Protein AF-A0A2R9SPT5-F1 (afdb_monomer_lite)

InterPro domains:
  IPR006699 Glycerol uptake operon antiterminator [PF04309] (29-112)
  IPR006699 Glycerol uptake operon antiterminator [PTHR35787] (24-112)
  IPR013785 Aldolase-type TIM barrel [G3DSA:3.20.20.70] (19-118)

pLDDT: mean 82.16, std 21.59, range [30.22, 98.12]

Secondary structure (DSSP, 8-state):
-HHHHHHHTTSSSS-HHHHHHHHHHH---EEEE-SGGGHHHHHHSS-SEEEE-SEETTTHHHHHHHHHHTT-EEEEETTTEESS-SSHHHHHHIIIII--SEEE-S---S-S---TT---

Structure (mmCIF, N/CA/C/O backbone):
data_AF-A0A2R9SPT5-F1
#
_entry.id   AF-A0A2R9SPT5-F1
#
loop_
_atom_site.group_PDB
_atom_site.id
_atom_site.type_symbol
_atom_site.label_atom_id
_atom_site.label_alt_id
_atom_site.label_comp_id
_atom_site.label_asym_id
_atom_site.label_entity_id
_atom_site.label_seq_id
_atom_site.pdbx_PDB_ins_code
_atom_site.Cartn_x
_atom_site.Cartn_y
_atom_site.Cartn_z
_atom_site.occupancy
_atom_site.B_iso_or_equiv
_atom_site.auth_seq_id
_atom_site.auth_comp_id
_atom_site.auth_asym_id
_atom_site.auth_atom_id
_atom_site.pdbx_PDB_model_num
ATOM 1 N N . MET A 1 1 ? -22.784 -2.761 -14.677 1.00 35.41 1 MET A N 1
ATOM 2 C CA . MET A 1 1 ? -23.307 -1.712 -13.768 1.00 35.41 1 MET A CA 1
ATOM 3 C C . MET A 1 1 ? -23.201 -2.094 -12.287 1.00 35.41 1 MET A C 1
ATOM 5 O O . MET A 1 1 ? -22.651 -1.303 -11.539 1.00 35.41 1 MET A O 1
ATOM 9 N N . LEU A 1 2 ? -23.602 -3.304 -11.865 1.00 33.34 2 LEU A N 1
ATOM 10 C CA . LEU A 1 2 ? -23.589 -3.741 -10.448 1.00 33.34 2 LEU A CA 1
ATOM 11 C C . LEU A 1 2 ? -22.201 -3.960 -9.798 1.00 33.34 2 LEU A C 1
ATOM 13 O O . LEU A 1 2 ? -22.068 -3.817 -8.588 1.00 33.34 2 LEU A O 1
ATOM 17 N N . LEU A 1 3 ? -21.159 -4.288 -10.571 1.00 36.12 3 LEU A N 1
ATOM 18 C CA . LEU A 1 3 ? -19.788 -4.441 -10.042 1.00 36.12 3 LEU A CA 1
ATOM 19 C C . LEU A 1 3 ? -19.093 -3.093 -9.789 1.00 36.12 3 LEU A C 1
ATOM 21 O O . LEU A 1 3 ? -18.253 -3.000 -8.903 1.00 36.12 3 LEU A O 1
ATOM 25 N N . ARG A 1 4 ? -19.493 -2.045 -1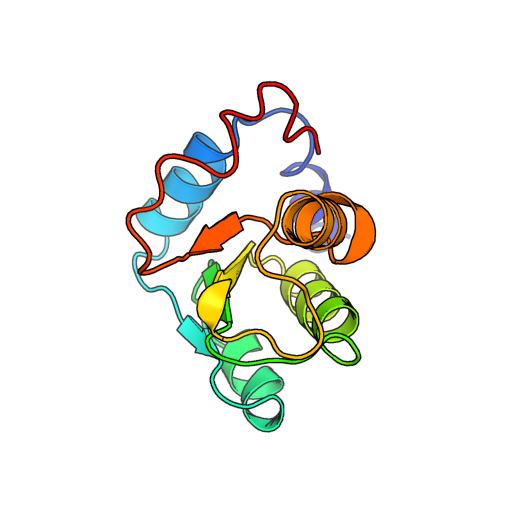0.522 1.00 32.69 4 ARG A N 1
ATOM 26 C CA . ARG A 1 4 ? -18.930 -0.691 -10.408 1.00 32.69 4 ARG A CA 1
ATOM 27 C C . ARG A 1 4 ? -19.474 0.043 -9.173 1.00 32.69 4 ARG A C 1
ATOM 29 O O . ARG A 1 4 ? -18.706 0.672 -8.461 1.00 32.69 4 ARG A O 1
ATOM 36 N N . GLN A 1 5 ? -20.755 -0.169 -8.847 1.00 30.22 5 GLN A N 1
ATOM 37 C CA . GLN A 1 5 ? -21.375 0.346 -7.615 1.00 30.22 5 GLN A CA 1
ATOM 38 C C . GLN A 1 5 ? -20.805 -0.292 -6.336 1.00 30.22 5 GLN A C 1
ATOM 40 O O . GLN A 1 5 ? -20.685 0.383 -5.322 1.00 30.22 5 GLN A O 1
ATOM 45 N N . ARG A 1 6 ? -20.360 -1.560 -6.376 1.00 42.69 6 ARG A N 1
ATOM 46 C CA . ARG A 1 6 ? -19.712 -2.215 -5.220 1.00 42.69 6 ARG A CA 1
ATOM 47 C C . ARG A 1 6 ? -18.346 -1.625 -4.850 1.00 42.69 6 ARG A C 1
ATOM 49 O O . ARG A 1 6 ? -17.956 -1.725 -3.690 1.00 42.69 6 ARG A O 1
ATOM 56 N N . GLY A 1 7 ? -17.624 -1.058 -5.818 1.00 39.94 7 GLY A N 1
ATOM 57 C CA . GLY A 1 7 ? -16.345 -0.383 -5.580 1.00 39.94 7 GLY A CA 1
ATOM 58 C C . GLY A 1 7 ? -16.512 1.018 -4.982 1.00 39.94 7 GLY A C 1
ATOM 59 O O . GLY A 1 7 ? -15.700 1.427 -4.156 1.00 39.94 7 GLY A O 1
ATOM 60 N N . GLU A 1 8 ? -17.588 1.722 -5.350 1.00 40.81 8 GLU A N 1
ATOM 61 C CA . GLU A 1 8 ? -17.925 3.056 -4.828 1.00 40.81 8 GLU A CA 1
ATOM 62 C C . GLU A 1 8 ? -18.559 3.002 -3.426 1.00 40.81 8 GLU A C 1
ATOM 64 O O . GLU A 1 8 ? -18.143 3.765 -2.556 1.00 40.81 8 GLU A O 1
ATOM 69 N N . ASP A 1 9 ? -19.465 2.052 -3.153 1.00 39.59 9 ASP A N 1
ATOM 70 C CA . ASP A 1 9 ? -20.144 1.912 -1.844 1.00 39.59 9 ASP A CA 1
ATOM 71 C C . ASP A 1 9 ? -19.195 1.568 -0.680 1.00 39.59 9 ASP A C 1
ATOM 73 O O . ASP A 1 9 ? -19.510 1.793 0.488 1.00 39.59 9 ASP A O 1
ATOM 77 N N . MET A 1 10 ? -18.008 1.023 -0.964 1.00 45.03 10 MET A N 1
ATOM 78 C CA . MET A 1 10 ? -17.035 0.654 0.071 1.00 45.03 10 MET A CA 1
ATOM 79 C C . MET A 1 10 ? -16.129 1.823 0.497 1.00 45.03 10 MET A C 1
ATOM 81 O O . MET A 1 10 ? -15.354 1.684 1.447 1.00 45.03 10 MET A O 1
ATOM 85 N N . ARG A 1 11 ? -16.207 2.975 -0.186 1.00 46.06 11 ARG A N 1
ATOM 86 C CA . ARG A 1 11 ? -15.360 4.143 0.100 1.00 46.06 11 ARG A CA 1
ATOM 87 C C . ARG A 1 11 ? -15.942 5.079 1.165 1.00 46.06 11 ARG A C 1
ATOM 89 O O . ARG A 1 11 ? -15.170 5.796 1.782 1.00 46.06 11 ARG A O 1
ATOM 96 N N . THR A 1 12 ? -17.249 5.056 1.440 1.00 46.53 12 THR A N 1
ATOM 97 C CA . THR A 1 12 ? -17.924 6.215 2.061 1.00 46.53 12 THR A CA 1
ATOM 98 C C . THR A 1 12 ? -18.425 6.077 3.503 1.00 46.53 12 THR A C 1
ATOM 100 O O . THR A 1 12 ? -18.946 7.063 4.021 1.00 46.53 12 THR A O 1
ATOM 103 N N . SER A 1 13 ? -18.303 4.948 4.223 1.00 44.22 13 SER A N 1
ATOM 104 C CA . SER A 1 13 ? -18.862 4.893 5.606 1.00 44.22 13 SER A CA 1
ATOM 105 C C . SER A 1 13 ? -18.247 3.892 6.594 1.00 44.22 13 SER A C 1
ATOM 107 O O . SER A 1 13 ? -18.812 3.667 7.662 1.00 44.22 13 SER A O 1
ATOM 109 N N . VAL A 1 14 ? -17.112 3.268 6.282 1.00 50.75 14 VAL A N 1
ATOM 110 C CA . VAL A 1 14 ? -16.584 2.144 7.071 1.00 50.75 14 VAL A CA 1
ATOM 111 C C . VAL A 1 14 ? -15.168 2.484 7.539 1.00 50.75 14 VAL A C 1
ATOM 113 O O . VAL A 1 14 ? -14.289 2.680 6.702 1.00 50.75 14 VAL A O 1
ATOM 116 N N . GLU A 1 15 ? -14.938 2.568 8.859 1.00 68.12 15 GLU A N 1
ATOM 117 C CA . GLU A 1 15 ? -13.596 2.780 9.435 1.00 68.12 15 GLU A CA 1
ATOM 118 C C . GLU A 1 15 ? -12.601 1.807 8.778 1.00 68.12 15 GLU A C 1
ATOM 120 O O . GLU A 1 15 ? -12.914 0.624 8.629 1.00 68.12 15 GLU A O 1
ATOM 125 N N . GLY A 1 16 ? -11.403 2.256 8.382 1.00 70.81 16 GLY A N 1
ATOM 126 C CA . GLY A 1 16 ? -10.468 1.430 7.594 1.00 70.81 16 GLY A CA 1
ATOM 127 C C . GLY A 1 16 ? -10.212 0.026 8.173 1.00 70.81 16 GLY A C 1
ATOM 128 O O . GLY A 1 16 ? -10.121 -0.954 7.432 1.00 70.81 16 GLY A O 1
ATOM 129 N N . ALA A 1 17 ? -10.219 -0.113 9.504 1.00 77.31 17 ALA A N 1
ATOM 130 C CA . ALA A 1 17 ? -10.104 -1.400 10.194 1.00 77.31 17 ALA A CA 1
ATOM 131 C C . ALA A 1 17 ? -11.264 -2.373 9.895 1.00 77.31 17 ALA A C 1
ATOM 133 O O . ALA A 1 17 ? -11.054 -3.581 9.752 1.00 77.31 17 ALA A O 1
ATOM 134 N N . GLN A 1 18 ? -12.490 -1.865 9.768 1.00 84.00 18 GLN A N 1
ATOM 135 C CA . GLN A 1 18 ? -13.674 -2.662 9.454 1.00 84.00 18 GLN A CA 1
ATOM 136 C C . GLN A 1 18 ? -13.615 -3.196 8.011 1.00 84.00 18 GLN A C 1
ATOM 138 O O . GLN A 1 18 ? -13.964 -4.358 7.790 1.00 84.00 18 GLN A O 1
ATOM 143 N N . ARG A 1 19 ? -13.086 -2.417 7.048 1.00 87.19 19 ARG A N 1
ATOM 144 C CA . ARG A 1 19 ? -12.853 -2.877 5.660 1.00 87.19 19 ARG A CA 1
ATOM 145 C C . ARG A 1 19 ? -11.878 -4.053 5.617 1.00 87.19 19 ARG A C 1
ATOM 147 O O . ARG A 1 19 ? -12.192 -5.088 5.033 1.00 87.19 19 ARG A O 1
ATOM 154 N N . ILE A 1 20 ? -10.739 -3.938 6.302 1.00 91.75 20 ILE A N 1
ATOM 155 C CA . ILE A 1 20 ? -9.741 -5.018 6.380 1.00 91.75 20 ILE A CA 1
ATOM 156 C C . ILE A 1 20 ? -10.355 -6.269 7.024 1.00 91.75 20 ILE A C 1
ATOM 158 O O . ILE A 1 20 ? -10.228 -7.371 6.488 1.00 91.75 20 ILE A O 1
ATOM 162 N N . SER A 1 21 ? -11.075 -6.102 8.142 1.00 93.38 21 SER A N 1
ATOM 163 C CA . SER A 1 21 ? -11.758 -7.207 8.824 1.00 93.38 21 SER A CA 1
ATOM 164 C C . SER A 1 21 ? -12.762 -7.911 7.906 1.00 93.38 21 SER A C 1
ATOM 166 O O . SER A 1 21 ? -12.782 -9.140 7.845 1.00 93.38 21 SER A O 1
ATOM 168 N N . TYR A 1 22 ? -13.564 -7.152 7.155 1.00 93.12 22 TYR A N 1
ATOM 169 C CA . TYR A 1 22 ? -14.509 -7.695 6.182 1.00 93.12 22 TYR A CA 1
ATOM 170 C C . TYR A 1 22 ? -13.803 -8.505 5.083 1.00 93.12 22 TYR A C 1
ATOM 172 O O . TYR A 1 22 ? -14.191 -9.645 4.811 1.00 93.12 22 TYR A O 1
ATOM 180 N N . CYS A 1 23 ? -12.738 -7.954 4.493 1.00 94.50 23 CYS A N 1
ATOM 181 C CA . CYS A 1 23 ? -11.952 -8.617 3.454 1.00 94.50 23 CYS A CA 1
ATOM 182 C C . CYS A 1 23 ? -11.368 -9.953 3.936 1.00 94.50 23 CYS A C 1
ATOM 184 O O . CYS A 1 23 ? -11.538 -10.961 3.245 1.00 94.50 23 CYS A O 1
ATOM 186 N N . LEU A 1 24 ? -10.753 -9.971 5.125 1.00 94.88 24 LEU A N 1
ATOM 187 C CA . LEU A 1 24 ? -10.113 -11.160 5.698 1.00 94.88 24 LEU A CA 1
ATOM 188 C C . LEU A 1 24 ? -11.113 -12.213 6.187 1.00 94.88 24 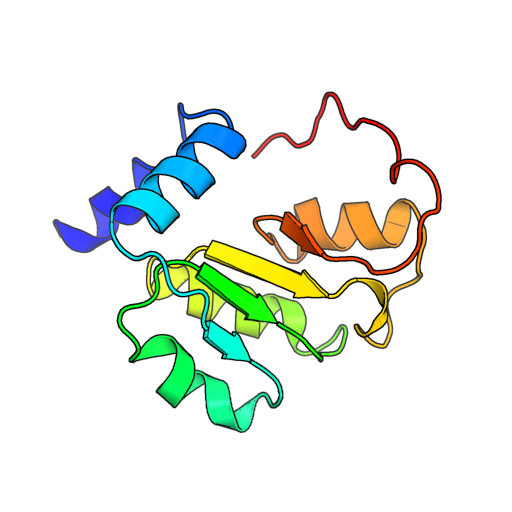LEU A C 1
ATOM 190 O O . LEU A 1 24 ? -10.860 -13.403 6.022 1.00 94.88 24 LEU A O 1
ATOM 194 N N . LYS A 1 25 ? -12.272 -11.811 6.727 1.00 95.50 25 LYS A N 1
ATOM 195 C CA . LYS A 1 25 ? -13.344 -12.754 7.105 1.00 95.50 25 LYS A CA 1
ATOM 196 C C . LYS A 1 25 ? -13.872 -13.542 5.909 1.00 95.50 25 LYS A C 1
ATOM 198 O O . LYS A 1 25 ? -14.267 -14.692 6.065 1.00 95.50 25 LYS A O 1
ATOM 203 N N . ARG A 1 26 ? -13.914 -12.922 4.726 1.00 94.94 26 ARG A N 1
ATOM 204 C CA . ARG A 1 26 ? -14.393 -13.572 3.497 1.00 94.94 26 ARG A CA 1
ATOM 205 C C . ARG A 1 26 ? -13.306 -14.367 2.794 1.00 94.94 26 ARG A C 1
ATOM 207 O O . ARG A 1 26 ? -13.594 -15.427 2.251 1.00 94.94 26 ARG A O 1
ATOM 214 N N . ARG A 1 27 ? -12.088 -13.825 2.745 1.00 95.50 27 ARG A N 1
ATOM 215 C CA . ARG A 1 27 ? -10.940 -14.429 2.066 1.00 95.50 27 ARG A CA 1
ATOM 216 C C . ARG A 1 27 ? -9.684 -14.193 2.914 1.00 95.50 27 ARG A C 1
ATOM 218 O O . ARG A 1 27 ? -9.085 -13.124 2.805 1.00 95.50 27 ARG A O 1
ATOM 225 N N . PRO A 1 28 ? -9.278 -15.162 3.755 1.00 95.00 28 PRO A N 1
ATOM 226 C CA . PRO A 1 28 ? -8.231 -14.981 4.767 1.00 95.00 28 PRO A CA 1
ATOM 227 C C . PRO A 1 28 ? -6.803 -15.058 4.202 1.00 95.00 28 PRO A C 1
ATOM 229 O O . PRO A 1 28 ? -5.852 -15.285 4.943 1.00 95.00 28 PRO A O 1
ATOM 232 N N . ILE A 1 29 ? -6.643 -14.898 2.888 1.00 96.50 29 ILE A N 1
ATOM 233 C CA . ILE A 1 29 ? -5.359 -14.964 2.193 1.00 96.50 29 ILE A CA 1
ATOM 234 C C . ILE A 1 29 ? -5.071 -13.580 1.620 1.00 96.50 29 ILE A C 1
ATOM 236 O O . ILE A 1 29 ? -5.922 -12.995 0.947 1.00 96.50 29 ILE A O 1
ATOM 240 N N . ILE A 1 30 ? -3.863 -13.081 1.877 1.00 97.25 30 ILE A N 1
ATOM 241 C CA . ILE A 1 30 ? -3.324 -11.857 1.284 1.00 97.25 30 ILE A CA 1
ATOM 242 C C . ILE A 1 30 ? -2.315 -12.283 0.222 1.00 97.25 30 ILE A C 1
ATOM 244 O O . ILE A 1 30 ? -1.388 -13.034 0.524 1.00 97.25 30 ILE A O 1
ATOM 248 N N . THR A 1 31 ? -2.499 -11.832 -1.016 1.00 97.31 31 THR A N 1
ATOM 249 C CA . THR A 1 31 ? -1.577 -12.168 -2.108 1.00 97.31 31 THR A CA 1
ATOM 250 C C . THR A 1 31 ? -0.444 -11.158 -2.152 1.00 97.31 31 THR A C 1
ATOM 252 O O . THR A 1 31 ? -0.682 -9.955 -2.128 1.00 97.31 31 THR A O 1
ATOM 255 N N . SER A 1 32 ? 0.790 -11.637 -2.228 1.00 97.56 32 SER A N 1
ATOM 256 C CA . SER A 1 32 ? 1.975 -10.800 -2.388 1.00 97.56 32 SER A CA 1
ATOM 257 C C . SER A 1 32 ? 2.253 -10.488 -3.858 1.00 97.56 32 SER A C 1
ATOM 259 O O . SER A 1 32 ? 2.198 -11.395 -4.683 1.00 97.56 32 SER A O 1
ATOM 261 N N . LEU A 1 33 ? 2.619 -9.244 -4.157 1.00 97.50 33 LEU A N 1
ATOM 262 C CA . LEU A 1 33 ? 3.188 -8.813 -5.433 1.00 97.50 33 LEU A CA 1
ATOM 263 C C . LEU A 1 33 ? 4.671 -8.495 -5.216 1.00 97.50 33 LEU A C 1
ATOM 265 O O . LEU A 1 33 ? 4.987 -7.555 -4.479 1.00 97.50 33 LEU A O 1
ATOM 269 N N . MET A 1 34 ? 5.572 -9.280 -5.810 1.00 94.62 34 MET A N 1
ATOM 270 C CA . MET A 1 34 ? 7.019 -9.049 -5.704 1.00 94.62 34 MET A CA 1
ATOM 271 C C . MET A 1 34 ? 7.563 -8.308 -6.924 1.00 94.62 34 MET A C 1
ATOM 273 O O . MET A 1 34 ? 8.415 -7.430 -6.776 1.00 94.62 34 MET A O 1
ATOM 277 N N . HIS A 1 35 ? 7.046 -8.646 -8.103 1.00 92.88 35 HIS A N 1
ATOM 278 C CA . HIS A 1 35 ? 7.479 -8.104 -9.386 1.00 92.88 35 HIS A CA 1
ATOM 279 C C . HIS A 1 35 ? 6.276 -7.597 -10.189 1.00 92.88 35 HIS A C 1
ATOM 281 O O . HIS A 1 35 ? 5.195 -8.180 -10.122 1.00 92.88 35 HIS A O 1
ATOM 287 N N . ALA A 1 36 ? 6.432 -6.505 -10.941 1.00 90.12 36 ALA A N 1
ATOM 288 C CA . ALA A 1 36 ? 5.318 -5.870 -11.654 1.00 90.12 36 ALA A CA 1
ATOM 289 C C . ALA A 1 36 ? 4.694 -6.798 -12.715 1.00 90.12 36 ALA A C 1
ATOM 291 O O . ALA A 1 36 ? 3.492 -6.743 -12.968 1.00 90.12 36 ALA A O 1
ATOM 292 N N . GLU A 1 37 ? 5.489 -7.702 -13.284 1.00 93.94 37 GLU A N 1
ATOM 293 C CA . GLU A 1 37 ? 5.076 -8.695 -14.276 1.00 93.94 37 GLU A CA 1
ATOM 294 C C . GLU A 1 37 ? 4.091 -9.727 -13.701 1.00 93.94 37 GLU A C 1
ATOM 296 O O . GLU A 1 37 ? 3.324 -10.338 -14.444 1.00 93.94 37 GLU A O 1
ATOM 301 N N . GLU A 1 38 ? 4.074 -9.908 -12.377 1.00 96.06 38 GLU A N 1
ATOM 302 C CA . GLU A 1 38 ? 3.153 -10.809 -11.677 1.00 96.06 38 GLU A CA 1
ATOM 303 C C . GLU A 1 38 ? 1.766 -10.184 -11.482 1.00 96.06 38 GLU A C 1
ATOM 305 O O . GLU A 1 38 ? 0.821 -10.892 -11.122 1.00 96.06 38 GLU A O 1
ATOM 310 N N . LEU A 1 39 ? 1.615 -8.875 -11.724 1.00 96.06 39 LEU A N 1
ATOM 311 C CA . LEU A 1 39 ? 0.381 -8.141 -11.452 1.00 96.06 39 LEU A CA 1
ATOM 312 C C . LEU A 1 39 ? -0.855 -8.801 -12.086 1.00 96.06 39 LEU A C 1
ATOM 314 O O . LEU A 1 39 ? -1.815 -9.028 -11.350 1.00 96.06 39 LEU A O 1
ATOM 318 N N . PRO A 1 40 ? -0.862 -9.226 -13.367 1.00 97.25 40 PRO A N 1
ATOM 319 C CA . PRO A 1 40 ? -2.027 -9.896 -13.947 1.00 97.25 40 PRO A CA 1
ATOM 320 C C . PRO A 1 40 ? -2.433 -11.170 -13.192 1.00 97.25 40 PRO A C 1
ATOM 322 O O . PRO A 1 40 ? -3.620 -11.408 -12.961 1.00 97.25 40 PRO A O 1
ATOM 325 N N . ALA A 1 41 ? -1.456 -11.972 -12.754 1.00 97.06 41 ALA A N 1
ATOM 326 C CA . ALA A 1 41 ? -1.711 -13.190 -11.991 1.00 97.06 41 ALA A CA 1
ATOM 327 C C . ALA A 1 41 ? -2.237 -12.869 -10.584 1.00 97.06 41 ALA A C 1
ATOM 329 O O . ALA A 1 41 ? -3.192 -13.494 -10.121 1.00 97.06 41 ALA A O 1
ATOM 330 N N . VAL A 1 42 ? -1.667 -11.854 -9.927 1.00 97.00 42 VAL A N 1
ATOM 331 C CA . VAL A 1 42 ? -2.118 -11.360 -8.618 1.00 97.00 42 VAL A CA 1
ATOM 332 C C . VAL A 1 42 ? -3.557 -10.841 -8.681 1.00 97.00 42 VAL A C 1
ATOM 334 O O . VAL A 1 42 ? -4.364 -11.167 -7.804 1.00 97.00 42 VAL A O 1
ATOM 337 N N . LEU A 1 43 ? -3.918 -10.090 -9.723 1.00 96.94 43 LEU A N 1
ATOM 338 C CA . LEU A 1 43 ? -5.276 -9.574 -9.912 1.00 96.94 43 LEU A CA 1
ATOM 339 C C . LEU A 1 43 ? -6.289 -10.696 -10.178 1.00 96.94 43 LEU A C 1
ATOM 341 O O . LEU A 1 43 ? -7.416 -10.619 -9.692 1.00 96.94 43 LEU A O 1
ATOM 345 N N . ALA A 1 44 ? -5.884 -11.766 -10.868 1.00 96.94 44 ALA A N 1
ATOM 346 C CA . ALA A 1 44 ? -6.736 -12.928 -11.124 1.00 96.94 44 ALA A CA 1
ATOM 347 C C . ALA A 1 44 ? -7.020 -13.782 -9.873 1.00 96.94 44 ALA A C 1
ATOM 349 O O . ALA A 1 44 ? -7.950 -14.590 -9.876 1.00 96.94 44 ALA A O 1
ATOM 350 N N . THR A 1 45 ? -6.243 -13.623 -8.797 1.00 96.88 45 THR A N 1
ATOM 351 C CA . THR A 1 45 ? -6.486 -14.366 -7.554 1.00 96.88 45 THR A CA 1
ATOM 352 C C . THR A 1 45 ? -7.816 -13.994 -6.912 1.00 96.88 45 THR A C 1
ATOM 354 O O . THR A 1 45 ? -8.373 -12.914 -7.108 1.00 96.88 45 THR A O 1
ATOM 357 N N . GLU A 1 46 ? -8.304 -14.863 -6.037 1.00 95.25 46 GLU A N 1
ATOM 358 C CA . GLU A 1 46 ? -9.480 -14.544 -5.248 1.00 95.25 46 GLU A CA 1
ATOM 359 C C . GLU A 1 46 ? -9.190 -13.561 -4.107 1.00 95.25 46 GLU A C 1
ATOM 361 O O . GLU A 1 46 ? -10.116 -12.915 -3.642 1.00 95.25 46 GLU A O 1
ATOM 366 N N . SER A 1 47 ? -7.951 -13.379 -3.647 1.00 96.38 47 SER A N 1
ATOM 367 C CA . SER A 1 47 ? -7.670 -12.539 -2.470 1.00 96.38 47 SER A CA 1
ATOM 368 C C . SER A 1 47 ? -8.267 -11.129 -2.582 1.00 96.38 47 SER A C 1
ATOM 370 O O . SER A 1 47 ? -8.309 -10.519 -3.652 1.00 96.38 47 SER A O 1
ATOM 372 N N . ASN A 1 48 ? -8.748 -10.603 -1.458 1.00 96.81 48 ASN A N 1
ATOM 373 C CA . ASN A 1 48 ? -9.310 -9.250 -1.406 1.00 96.81 48 ASN A CA 1
ATOM 374 C C . ASN A 1 48 ? -8.243 -8.183 -1.127 1.00 96.81 48 ASN A C 1
ATOM 376 O O . ASN A 1 48 ? -8.539 -6.995 -1.192 1.00 96.81 48 ASN A O 1
ATOM 380 N N . ILE A 1 49 ? -7.036 -8.602 -0.748 1.00 97.50 49 ILE A N 1
ATOM 381 C CA . ILE A 1 49 ? -5.950 -7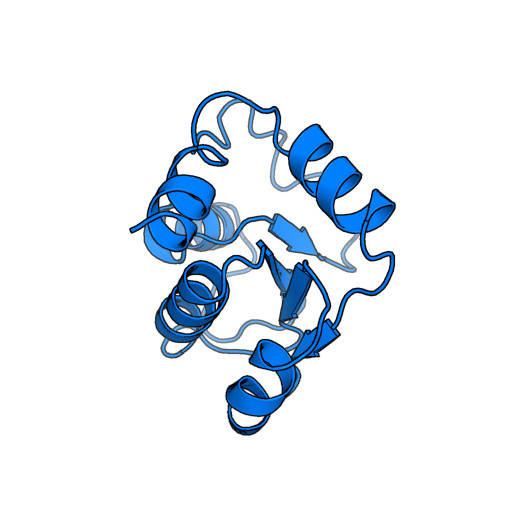.725 -0.321 1.00 97.50 49 ILE A CA 1
ATOM 382 C C . ILE A 1 49 ? -4.683 -8.161 -1.048 1.00 97.50 49 ILE A C 1
ATOM 384 O O . ILE A 1 49 ? -4.337 -9.347 -1.043 1.00 97.50 49 ILE A O 1
ATOM 388 N N . VAL A 1 50 ? -3.998 -7.187 -1.633 1.00 98.12 50 VAL A N 1
ATOM 389 C CA . VAL A 1 50 ? -2.696 -7.341 -2.269 1.00 98.12 50 VAL A CA 1
ATOM 390 C C . VAL A 1 50 ? -1.647 -6.639 -1.417 1.00 98.12 50 VAL A C 1
ATOM 392 O O . VAL A 1 50 ? -1.796 -5.468 -1.071 1.00 98.12 50 VAL A O 1
ATOM 395 N N . PHE A 1 51 ? -0.578 -7.356 -1.093 1.00 97.94 51 PHE A N 1
ATOM 396 C CA . PHE A 1 51 ? 0.595 -6.819 -0.425 1.00 97.94 51 PHE A CA 1
ATOM 397 C C . PHE A 1 51 ? 1.728 -6.618 -1.433 1.00 97.94 51 PHE A C 1
ATOM 399 O O . PHE A 1 51 ? 2.318 -7.576 -1.920 1.00 97.94 51 PHE A O 1
ATOM 406 N N . ILE A 1 52 ? 2.038 -5.368 -1.744 1.00 97.88 52 ILE A N 1
ATOM 407 C CA . ILE A 1 52 ? 3.107 -4.956 -2.647 1.00 97.88 52 ILE A CA 1
ATOM 408 C C . ILE A 1 52 ? 4.421 -4.968 -1.862 1.00 97.88 52 ILE A C 1
ATOM 410 O O . ILE A 1 52 ? 4.657 -4.096 -1.022 1.00 97.88 52 ILE A O 1
ATOM 414 N N . LEU A 1 53 ? 5.269 -5.966 -2.118 1.00 96.56 53 LEU A N 1
ATOM 415 C CA . LEU A 1 53 ? 6.558 -6.108 -1.437 1.00 96.56 53 LEU A CA 1
ATOM 416 C C . LEU A 1 53 ? 7.583 -5.121 -1.975 1.00 96.56 53 LEU A C 1
ATOM 418 O O . LEU A 1 53 ? 8.322 -4.542 -1.189 1.00 96.56 53 LEU A O 1
ATOM 422 N N . LYS A 1 54 ? 7.658 -4.951 -3.295 1.00 93.75 54 LYS A N 1
ATOM 423 C CA . LYS A 1 54 ? 8.651 -4.093 -3.937 1.00 93.75 54 LYS A CA 1
ATOM 424 C C . LYS A 1 54 ? 8.026 -3.359 -5.116 1.00 93.75 54 LYS A C 1
ATOM 426 O O . LYS A 1 54 ? 7.269 -3.935 -5.884 1.00 93.75 54 LYS A O 1
ATOM 431 N N . THR A 1 55 ? 8.341 -2.076 -5.223 1.00 95.62 55 THR A N 1
ATOM 432 C CA . THR A 1 55 ? 7.947 -1.190 -6.324 1.00 95.62 55 THR A CA 1
ATOM 433 C C . THR A 1 55 ? 8.794 0.080 -6.245 1.00 95.62 55 THR A C 1
ATOM 435 O O . THR A 1 55 ? 9.559 0.265 -5.296 1.00 95.62 55 THR A O 1
ATOM 438 N N . ASP A 1 56 ? 8.630 0.979 -7.201 1.00 95.69 56 ASP A N 1
ATOM 439 C CA . ASP A 1 56 ? 9.218 2.313 -7.202 1.00 95.69 56 ASP A CA 1
ATOM 440 C C . ASP A 1 56 ? 8.142 3.400 -7.373 1.00 95.69 56 ASP A C 1
ATOM 442 O O . ASP A 1 56 ? 6.954 3.112 -7.557 1.00 95.69 56 ASP A O 1
ATOM 446 N N . ILE A 1 57 ? 8.574 4.658 -7.275 1.00 96.00 57 ILE A N 1
ATOM 447 C CA . ILE A 1 57 ? 7.733 5.853 -7.417 1.00 96.00 57 ILE A CA 1
ATOM 448 C C . ILE A 1 57 ? 7.072 5.992 -8.799 1.00 96.00 57 ILE A C 1
ATOM 450 O O . ILE A 1 57 ? 6.019 6.611 -8.895 1.00 96.00 57 ILE A O 1
ATOM 454 N N . PHE A 1 58 ? 7.654 5.433 -9.862 1.00 96.56 58 PHE A N 1
ATOM 455 C CA . PHE A 1 58 ? 7.097 5.544 -11.213 1.00 96.56 58 PHE A CA 1
ATOM 456 C C . PHE A 1 58 ? 5.972 4.536 -11.453 1.00 96.56 58 PHE A C 1
ATOM 458 O O . PHE A 1 58 ? 5.071 4.807 -12.243 1.00 96.56 58 PHE A O 1
ATOM 465 N N . MET A 1 59 ? 6.012 3.390 -10.771 1.00 96.38 59 MET A N 1
ATOM 466 C CA . MET A 1 59 ? 5.050 2.302 -10.971 1.00 96.38 59 MET A CA 1
ATOM 467 C C . MET A 1 59 ? 3.922 2.273 -9.938 1.00 96.38 59 MET A C 1
ATOM 469 O O . MET A 1 59 ? 2.837 1.777 -10.241 1.00 96.38 59 MET A O 1
ATOM 473 N N . ILE A 1 60 ? 4.149 2.794 -8.725 1.00 96.75 60 ILE A N 1
ATOM 474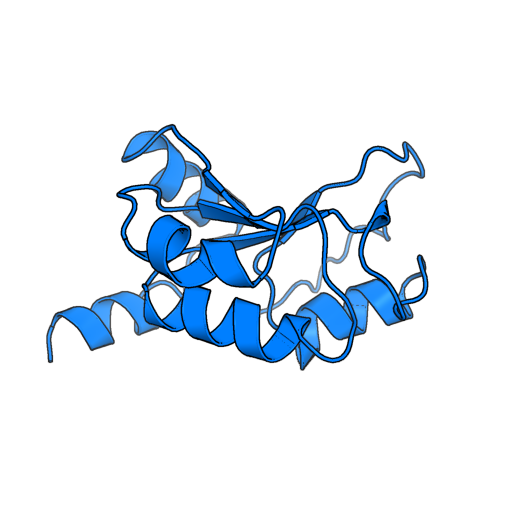 C CA . ILE A 1 60 ? 3.219 2.607 -7.603 1.00 96.75 60 ILE A CA 1
ATOM 475 C C . ILE A 1 60 ? 1.793 3.087 -7.906 1.00 96.75 60 ILE A C 1
ATOM 477 O O . ILE A 1 60 ? 0.852 2.362 -7.601 1.00 96.75 60 ILE A O 1
ATOM 481 N N . GLU A 1 61 ? 1.618 4.256 -8.528 1.00 96.69 61 GLU A N 1
ATOM 482 C CA . GLU A 1 61 ? 0.282 4.804 -8.811 1.00 96.69 61 GLU A CA 1
ATOM 483 C C . GLU A 1 61 ? -0.495 3.894 -9.778 1.00 96.69 61 GLU A C 1
ATOM 485 O O . GLU A 1 61 ? -1.628 3.508 -9.495 1.00 96.69 61 GLU A O 1
ATOM 490 N N . SER A 1 62 ? 0.154 3.450 -10.860 1.00 97.12 62 SER A N 1
ATOM 491 C CA . SER A 1 62 ? -0.445 2.550 -11.855 1.00 97.12 62 SER A CA 1
ATOM 492 C C . SER A 1 62 ? -0.786 1.171 -11.280 1.00 97.12 62 SER A C 1
ATOM 494 O O . SER A 1 62 ? -1.831 0.601 -11.597 1.00 97.12 62 SER A O 1
ATOM 496 N N . ILE A 1 63 ? 0.079 0.622 -10.420 1.00 97.75 63 ILE A N 1
ATOM 497 C CA . ILE A 1 63 ? -0.171 -0.661 -9.748 1.00 97.75 63 ILE A CA 1
ATOM 498 C C . ILE A 1 63 ? -1.386 -0.545 -8.822 1.00 97.75 63 ILE A C 1
ATOM 500 O O . ILE A 1 63 ? -2.256 -1.417 -8.828 1.00 97.75 63 ILE A O 1
ATOM 504 N N . VAL A 1 64 ? -1.457 0.523 -8.025 1.00 97.50 64 VAL A N 1
ATOM 505 C CA . VAL A 1 64 ? -2.550 0.736 -7.068 1.00 97.50 64 VAL A CA 1
ATOM 506 C C . VAL A 1 64 ? -3.876 0.963 -7.785 1.00 97.50 64 VAL A C 1
ATOM 508 O O . VAL A 1 64 ? -4.883 0.386 -7.374 1.00 97.50 64 VAL A O 1
ATOM 511 N N . GLU A 1 65 ? -3.877 1.722 -8.881 1.00 97.44 65 GLU A N 1
ATOM 512 C CA . GLU A 1 65 ? -5.059 1.927 -9.721 1.00 97.44 65 GLU A CA 1
ATOM 513 C C . GLU A 1 65 ? -5.619 0.590 -10.227 1.00 97.44 65 GLU A C 1
ATOM 515 O O . GLU A 1 65 ? -6.779 0.276 -9.961 1.00 97.44 65 GLU A O 1
ATOM 520 N N . GLN A 1 66 ? -4.781 -0.261 -10.826 1.00 98.12 66 GLN A N 1
ATOM 521 C CA . GLN A 1 66 ? -5.199 -1.578 -11.327 1.00 98.12 66 GLN A CA 1
ATOM 522 C C . GLN A 1 66 ? -5.708 -2.513 -10.214 1.00 98.12 66 GLN A C 1
ATOM 524 O O . GLN A 1 66 ? -6.676 -3.256 -10.403 1.00 98.12 66 GLN A O 1
ATOM 529 N N . ILE A 1 67 ? -5.093 -2.475 -9.025 1.00 97.75 67 ILE A N 1
ATOM 530 C CA . ILE A 1 67 ? -5.571 -3.225 -7.849 1.00 97.75 67 ILE A CA 1
ATOM 531 C C . ILE A 1 67 ? -6.951 -2.712 -7.408 1.00 97.75 67 ILE A C 1
ATOM 533 O O . ILE A 1 67 ? -7.842 -3.517 -7.112 1.00 97.75 67 ILE A O 1
ATOM 537 N N . SER A 1 68 ? -7.148 -1.392 -7.403 1.00 95.44 68 SER A N 1
ATOM 538 C CA . SER A 1 68 ? -8.422 -0.759 -7.049 1.00 95.44 68 SER A CA 1
ATOM 539 C C . SER A 1 68 ? -9.526 -1.106 -8.050 1.00 95.44 68 SER A C 1
ATOM 541 O O . SER A 1 68 ? -10.633 -1.465 -7.644 1.00 95.44 68 SER A O 1
ATOM 543 N N . GLU A 1 69 ? -9.226 -1.077 -9.350 1.00 96.88 69 GLU A N 1
ATOM 544 C CA . GLU A 1 69 ? -10.151 -1.460 -10.425 1.00 96.88 69 GLU A CA 1
ATOM 545 C C . GLU A 1 69 ? -10.583 -2.929 -10.330 1.00 96.88 69 GLU A C 1
ATOM 547 O O . GLU A 1 69 ? -11.742 -3.259 -10.598 1.00 96.88 69 GLU A O 1
ATOM 552 N N . ALA A 1 70 ? -9.692 -3.808 -9.863 1.00 96.38 70 ALA A N 1
ATOM 553 C CA . ALA A 1 70 ? -10.013 -5.200 -9.552 1.00 96.38 70 ALA A CA 1
ATOM 554 C C . ALA A 1 70 ? -10.825 -5.377 -8.248 1.00 96.38 70 ALA A C 1
ATOM 556 O O . ALA A 1 70 ? -11.156 -6.505 -7.873 1.00 96.38 70 ALA A O 1
ATOM 557 N N . GLY A 1 71 ? -11.152 -4.287 -7.543 1.00 94.56 71 GLY A N 1
ATOM 558 C CA . GLY A 1 71 ? -11.931 -4.296 -6.304 1.00 94.56 71 GLY A CA 1
ATOM 559 C C . GLY A 1 71 ? -11.162 -4.825 -5.091 1.00 94.56 71 GLY A C 1
ATOM 560 O O . GLY A 1 71 ? -11.777 -5.354 -4.161 1.00 94.56 71 GLY A O 1
ATOM 561 N N . LYS A 1 72 ? -9.829 -4.724 -5.107 1.00 96.31 72 LYS A N 1
ATOM 562 C CA . LYS A 1 72 ? -8.935 -5.225 -4.057 1.00 96.31 72 LYS A CA 1
ATOM 563 C C . LYS A 1 72 ? -8.326 -4.065 -3.271 1.00 96.31 72 LYS A C 1
ATOM 565 O O . LYS A 1 72 ? -8.208 -2.954 -3.776 1.00 96.31 72 LYS A O 1
ATOM 570 N N . LEU A 1 73 ? -7.929 -4.339 -2.030 1.00 96.12 73 LEU A N 1
ATOM 571 C CA . LEU A 1 73 ? -7.174 -3.396 -1.207 1.00 96.12 73 LEU A CA 1
ATOM 572 C C . LEU A 1 73 ? -5.676 -3.519 -1.492 1.00 96.12 73 LEU A C 1
ATOM 574 O O . LEU A 1 73 ? -5.165 -4.631 -1.633 1.00 96.12 73 LEU A O 1
ATOM 578 N N . SER A 1 74 ? -4.972 -2.394 -1.507 1.00 96.69 74 SER A N 1
ATOM 579 C CA . SER A 1 74 ? -3.531 -2.306 -1.742 1.00 96.69 74 SER A CA 1
ATOM 580 C C . SER A 1 74 ? -2.775 -1.952 -0.458 1.00 96.69 74 SER A C 1
ATOM 582 O O . SER A 1 74 ? -3.033 -0.940 0.193 1.00 96.69 74 SER A O 1
ATOM 584 N N . PHE A 1 75 ? -1.815 -2.793 -0.082 1.00 96.25 75 PHE A N 1
ATOM 585 C CA . PHE A 1 75 ? -0.910 -2.548 1.038 1.00 96.25 75 PHE A CA 1
ATOM 586 C C . PHE A 1 75 ? 0.522 -2.515 0.536 1.00 96.25 75 PHE A C 1
ATOM 588 O O . PHE A 1 75 ? 0.924 -3.412 -0.194 1.00 96.25 75 PHE A O 1
ATOM 595 N N . VAL A 1 76 ? 1.311 -1.525 0.945 1.00 95.69 76 VAL A N 1
ATOM 596 C CA . VAL A 1 76 ? 2.700 -1.376 0.479 1.00 95.69 76 VAL A CA 1
ATOM 597 C C . VAL A 1 76 ? 3.687 -1.660 1.594 1.00 95.69 76 VAL A C 1
ATOM 599 O O . VAL A 1 76 ? 3.544 -1.158 2.712 1.00 95.69 76 VAL A O 1
ATOM 602 N N . HIS A 1 77 ? 4.741 -2.408 1.272 1.00 94.75 77 HIS A N 1
ATOM 603 C CA . HIS A 1 77 ? 5.904 -2.516 2.135 1.00 94.75 77 HIS A CA 1
ATOM 604 C C . HIS A 1 77 ? 6.694 -1.203 2.091 1.00 94.75 77 HIS A C 1
ATOM 606 O O . HIS A 1 77 ? 7.520 -0.968 1.208 1.00 94.75 77 HIS A O 1
ATOM 612 N N . PHE A 1 78 ? 6.477 -0.333 3.075 1.00 92.62 78 PHE A N 1
ATOM 613 C CA . PHE A 1 78 ? 7.027 1.024 3.050 1.00 92.62 78 PHE A CA 1
ATOM 614 C C . PHE A 1 78 ? 8.553 1.058 3.060 1.00 92.62 78 PHE A C 1
ATOM 616 O O . PHE A 1 78 ? 9.145 1.955 2.474 1.00 92.62 78 PHE A O 1
ATOM 623 N N . ASP A 1 79 ? 9.216 0.078 3.668 1.00 91.00 79 ASP A N 1
ATOM 624 C CA . ASP A 1 79 ? 10.681 0.023 3.665 1.00 91.00 79 ASP A CA 1
ATOM 625 C C . ASP A 1 79 ? 11.299 -0.294 2.300 1.00 91.00 79 ASP A C 1
ATOM 627 O O . ASP A 1 79 ? 12.424 0.133 2.055 1.00 91.00 79 ASP A O 1
ATOM 631 N N . LEU A 1 80 ? 10.576 -0.994 1.423 1.00 93.50 80 LEU A N 1
ATOM 632 C CA . LEU A 1 80 ? 11.114 -1.560 0.183 1.00 93.50 80 LEU A CA 1
ATOM 633 C C . LEU A 1 80 ? 10.706 -0.794 -1.081 1.00 93.50 80 LEU A C 1
ATOM 635 O O . LEU A 1 80 ? 11.171 -1.129 -2.167 1.00 93.50 80 LEU A O 1
ATOM 639 N N . ILE A 1 81 ? 9.871 0.241 -0.956 1.00 93.62 81 ILE A N 1
ATOM 640 C CA . ILE A 1 81 ? 9.552 1.121 -2.085 1.00 93.62 81 ILE A CA 1
ATOM 641 C C . ILE A 1 81 ? 10.731 2.044 -2.423 1.00 93.62 81 ILE A C 1
ATOM 643 O O . ILE A 1 81 ? 11.261 2.737 -1.552 1.00 93.62 81 ILE A O 1
ATOM 647 N N . GLU A 1 82 ? 11.153 2.068 -3.679 1.00 95.94 82 GLU A N 1
ATOM 648 C CA . GLU A 1 82 ? 12.280 2.878 -4.147 1.00 95.94 82 GLU A CA 1
ATOM 649 C C . GLU A 1 82 ? 11.822 4.283 -4.581 1.00 95.94 82 GLU A C 1
ATOM 651 O O . GLU A 1 82 ? 10.674 4.498 -4.964 1.00 95.94 82 GLU A O 1
ATOM 656 N N . GLY A 1 83 ? 12.704 5.283 -4.470 1.00 95.94 83 GLY A N 1
ATOM 657 C CA . GLY A 1 83 ? 12.401 6.673 -4.854 1.00 95.94 83 GLY A CA 1
ATOM 658 C C . GLY A 1 83 ? 11.511 7.459 -3.878 1.00 95.94 83 GLY A C 1
ATOM 659 O O . GLY A 1 83 ? 11.354 8.665 -4.044 1.00 95.94 83 GLY A O 1
ATOM 660 N N . ILE A 1 84 ? 10.979 6.820 -2.829 1.00 92.94 84 ILE A N 1
ATOM 661 C CA . ILE A 1 84 ? 10.148 7.469 -1.804 1.00 92.94 84 ILE A CA 1
ATOM 662 C C . ILE A 1 84 ? 10.869 7.497 -0.455 1.00 92.94 84 ILE A C 1
ATOM 664 O O . ILE A 1 84 ? 11.222 6.451 0.107 1.00 92.94 84 ILE A O 1
ATOM 668 N N . GLY A 1 85 ? 11.030 8.708 0.087 1.00 91.44 85 GLY A N 1
ATOM 669 C CA . GLY A 1 85 ? 11.612 8.951 1.406 1.00 91.44 85 GLY A CA 1
ATOM 670 C C . GLY A 1 85 ? 10.837 8.257 2.528 1.00 91.44 85 GLY A C 1
ATOM 671 O O . GLY A 1 85 ? 9.607 8.227 2.534 1.00 91.44 85 GLY A O 1
ATOM 672 N N . LYS A 1 86 ? 11.555 7.696 3.509 1.00 89.81 86 LYS A N 1
ATOM 673 C CA . LYS A 1 86 ? 10.962 6.986 4.660 1.00 89.81 86 LYS A CA 1
ATOM 674 C C . LYS A 1 86 ? 10.533 7.944 5.769 1.00 89.81 86 LYS A C 1
ATOM 676 O O . LYS A 1 86 ? 10.881 7.765 6.932 1.00 89.81 86 LYS A O 1
ATOM 681 N N . ASP A 1 87 ? 9.817 8.992 5.385 1.00 86.56 87 ASP A N 1
ATOM 682 C CA . ASP A 1 87 ? 9.392 10.082 6.253 1.00 86.56 87 ASP A CA 1
ATOM 683 C C . ASP A 1 87 ? 7.881 10.354 6.131 1.00 86.56 87 ASP A C 1
ATOM 685 O O . ASP A 1 87 ? 7.135 9.650 5.445 1.00 86.56 87 ASP A O 1
ATOM 689 N N . LYS A 1 88 ? 7.410 11.392 6.827 1.00 85.12 88 LYS A N 1
ATOM 690 C CA . LYS A 1 88 ? 5.998 11.801 6.804 1.00 85.12 88 LYS A CA 1
ATOM 691 C C . LYS A 1 88 ? 5.532 12.237 5.413 1.00 85.12 88 LYS A C 1
ATOM 693 O O . LYS A 1 88 ? 4.358 12.066 5.100 1.00 85.12 88 LYS A O 1
ATOM 698 N N . THR A 1 89 ? 6.418 12.806 4.600 1.00 88.50 89 THR A N 1
ATOM 699 C CA . THR A 1 89 ? 6.093 13.260 3.245 1.00 88.50 89 THR A CA 1
ATOM 700 C C . THR A 1 89 ? 5.905 12.067 2.322 1.00 88.50 89 THR A C 1
ATOM 702 O O . THR A 1 89 ? 4.935 12.046 1.571 1.00 88.50 89 THR A O 1
ATOM 705 N N . GLY A 1 90 ? 6.763 11.049 2.429 1.00 90.88 90 GLY A N 1
ATOM 706 C CA . GLY A 1 90 ? 6.610 9.794 1.699 1.00 90.88 90 GLY A CA 1
ATOM 707 C C . GLY A 1 90 ? 5.313 9.069 2.051 1.00 90.88 90 GLY A C 1
ATOM 708 O O . GLY A 1 90 ? 4.596 8.627 1.157 1.00 90.88 90 GLY A O 1
ATOM 709 N N . VAL A 1 91 ? 4.943 9.024 3.335 1.00 89.00 91 VAL A N 1
ATOM 710 C CA . VAL A 1 91 ? 3.641 8.468 3.746 1.00 89.00 91 VAL A CA 1
ATOM 711 C C . VAL A 1 91 ? 2.470 9.296 3.228 1.00 89.00 91 VAL A C 1
ATOM 713 O O . VAL A 1 91 ? 1.503 8.722 2.737 1.00 89.00 91 VAL A O 1
ATOM 716 N N . ARG A 1 92 ? 2.555 10.630 3.276 1.00 88.69 92 ARG A N 1
ATOM 717 C CA . ARG A 1 92 ? 1.511 11.499 2.716 1.00 88.69 92 ARG A CA 1
ATOM 718 C C . ARG A 1 92 ? 1.350 11.296 1.211 1.00 88.69 92 ARG A C 1
ATOM 720 O O . ARG A 1 92 ? 0.227 11.210 0.737 1.00 88.69 92 ARG A O 1
ATOM 727 N N . TYR A 1 93 ? 2.451 11.189 0.470 1.00 93.06 93 TYR A N 1
ATOM 728 C CA . TYR A 1 93 ? 2.409 10.884 -0.959 1.00 93.06 93 TYR A CA 1
ATOM 729 C C . TYR A 1 93 ? 1.701 9.548 -1.215 1.00 93.06 93 TYR A C 1
ATOM 731 O O . TYR A 1 93 ? 0.809 9.477 -2.055 1.00 93.06 93 TYR A O 1
ATOM 739 N N . LEU A 1 94 ? 2.032 8.509 -0.447 1.00 92.38 94 LEU A N 1
ATOM 740 C CA . LEU A 1 94 ? 1.383 7.210 -0.592 1.00 92.38 94 LEU A CA 1
ATOM 741 C C . LEU A 1 94 ? -0.124 7.255 -0.300 1.00 92.38 94 LEU A C 1
ATOM 743 O O . LEU A 1 94 ? -0.899 6.638 -1.025 1.00 92.38 94 LEU A O 1
ATOM 747 N N . ALA A 1 95 ? -0.536 8.003 0.723 1.00 88.50 95 ALA A N 1
ATOM 748 C CA . ALA A 1 95 ? -1.941 8.145 1.096 1.00 88.50 95 ALA A CA 1
ATOM 749 C C . ALA A 1 95 ? -2.744 8.993 0.093 1.00 88.50 95 ALA A C 1
ATOM 751 O O . ALA A 1 95 ? -3.826 8.599 -0.325 1.00 88.50 95 ALA A O 1
ATOM 752 N N . GLU A 1 96 ? -2.223 10.160 -0.297 1.00 88.12 96 GLU A N 1
ATOM 753 C CA . GLU A 1 96 ? -2.982 11.175 -1.044 1.00 88.12 96 GLU A CA 1
ATOM 754 C C . GLU A 1 96 ? -2.779 11.111 -2.563 1.00 88.12 96 GLU A C 1
ATOM 756 O O . GLU A 1 96 ? -3.640 11.570 -3.311 1.00 88.12 96 GLU A O 1
ATOM 761 N N . LYS A 1 97 ? -1.622 10.621 -3.029 1.00 92.56 97 LYS A N 1
ATOM 762 C CA . LYS A 1 97 ? -1.274 10.567 -4.460 1.00 92.56 97 LYS A CA 1
ATOM 763 C C . LYS A 1 97 ? -1.323 9.154 -5.005 1.00 92.56 97 LYS A C 1
ATOM 765 O O . LYS A 1 97 ? -2.057 8.919 -5.954 1.00 92.56 97 LYS A O 1
ATOM 770 N N . ALA A 1 98 ? -0.617 8.220 -4.371 1.00 93.88 98 ALA A N 1
ATOM 771 C CA . ALA A 1 98 ? -0.683 6.825 -4.796 1.00 93.88 98 ALA A CA 1
ATOM 772 C C . ALA A 1 98 ? -2.015 6.156 -4.433 1.00 93.88 98 ALA A C 1
ATOM 774 O O . ALA A 1 98 ? -2.417 5.220 -5.111 1.00 93.88 98 ALA A O 1
ATOM 775 N N . GLY A 1 99 ? -2.702 6.629 -3.386 1.00 91.06 99 GLY A N 1
ATOM 776 C CA . GLY A 1 99 ? -4.029 6.141 -3.007 1.00 91.06 99 GLY A CA 1
ATOM 777 C C . GLY A 1 99 ? -4.029 4.733 -2.409 1.00 91.06 99 GLY A C 1
ATOM 778 O O . GLY A 1 99 ? -4.982 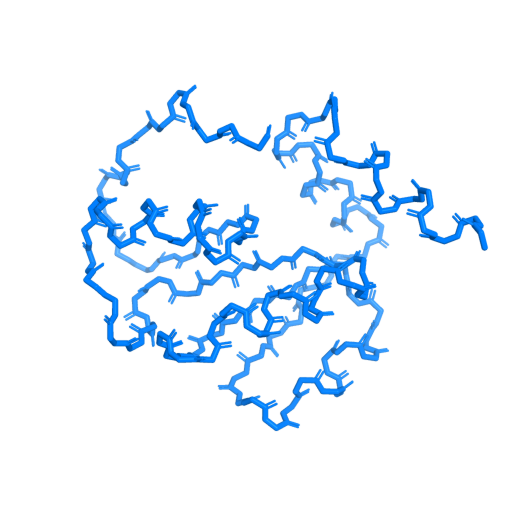3.984 -2.619 1.00 91.06 99 GLY A O 1
ATOM 779 N N . ILE A 1 100 ? -2.965 4.350 -1.694 1.00 93.44 100 ILE A N 1
ATOM 780 C CA . ILE A 1 100 ? -2.884 3.022 -1.067 1.00 93.44 100 ILE A CA 1
ATOM 781 C C . ILE A 1 100 ? -3.869 2.891 0.099 1.00 93.44 100 ILE A C 1
ATOM 783 O O . ILE A 1 100 ? -4.160 3.867 0.788 1.00 93.44 100 ILE A O 1
ATOM 787 N N . ASP A 1 101 ? -4.317 1.672 0.397 1.00 92.75 101 ASP A N 1
ATOM 788 C CA . ASP A 1 101 ? -5.212 1.423 1.535 1.00 92.75 101 ASP A CA 1
ATOM 789 C C . ASP A 1 101 ? -4.453 1.267 2.866 1.00 92.75 101 ASP A C 1
ATOM 791 O O . ASP A 1 101 ? -5.039 1.438 3.938 1.00 92.75 101 ASP A O 1
ATOM 795 N N . GLY A 1 102 ? -3.150 0.958 2.830 1.00 91.06 102 GLY A N 1
ATOM 796 C CA . GLY A 1 102 ? -2.339 0.891 4.044 1.00 91.06 102 GLY A CA 1
ATOM 797 C C . GLY A 1 102 ? -0.860 0.551 3.855 1.00 91.06 102 GLY A C 1
ATOM 798 O O . GLY A 1 102 ? -0.393 0.188 2.778 1.00 91.06 102 GLY A O 1
ATOM 799 N N . ILE A 1 103 ? -0.105 0.660 4.948 1.00 91.50 103 ILE A N 1
ATOM 800 C CA . ILE A 1 103 ? 1.345 0.433 4.993 1.00 91.50 103 ILE A CA 1
ATOM 801 C C . ILE A 1 103 ? 1.672 -0.786 5.859 1.00 91.50 103 ILE A C 1
ATOM 803 O O . ILE A 1 103 ? 1.135 -0.943 6.954 1.00 91.50 103 ILE A O 1
ATOM 807 N N . VAL A 1 104 ? 2.629 -1.592 5.399 1.00 92.38 104 VAL A N 1
ATOM 808 C CA . VAL A 1 104 ? 3.328 -2.612 6.189 1.00 92.38 104 VAL A CA 1
ATOM 809 C C . VAL A 1 104 ? 4.796 -2.199 6.320 1.00 92.38 104 VAL A C 1
ATOM 811 O O . VAL A 1 104 ? 5.429 -1.784 5.349 1.00 92.38 104 VAL A O 1
ATO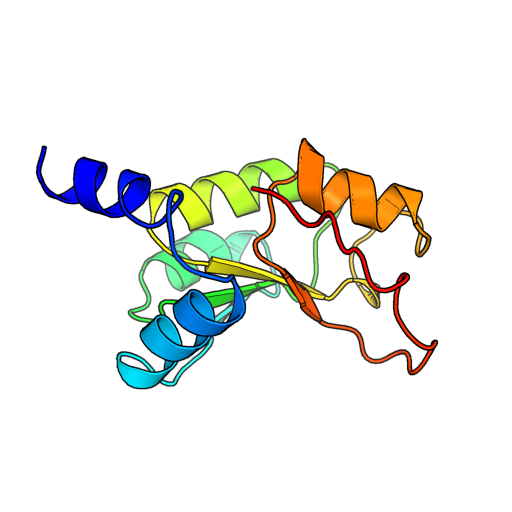M 814 N N . THR A 1 105 ? 5.354 -2.282 7.523 1.00 89.25 105 THR A N 1
ATOM 815 C CA . THR A 1 105 ? 6.760 -1.950 7.789 1.00 89.25 105 THR A CA 1
ATOM 816 C C . THR A 1 105 ? 7.329 -2.898 8.831 1.00 89.25 105 THR A C 1
ATOM 818 O O . THR A 1 105 ? 6.616 -3.351 9.726 1.00 89.25 105 THR A O 1
ATOM 821 N N . THR A 1 106 ? 8.618 -3.202 8.713 1.00 86.69 106 THR A N 1
ATOM 822 C CA . THR A 1 106 ? 9.364 -3.983 9.708 1.00 86.69 106 THR A CA 1
ATOM 823 C C . THR A 1 106 ? 10.105 -3.089 10.700 1.00 86.69 106 THR A C 1
ATOM 825 O O . THR A 1 106 ? 10.651 -3.577 11.691 1.00 86.69 106 THR A O 1
ATOM 828 N N . LYS A 1 107 ? 10.124 -1.768 10.476 1.00 81.31 107 LYS A N 1
ATOM 829 C CA . LYS A 1 107 ? 10.764 -0.816 11.382 1.00 81.31 107 LYS A CA 1
ATOM 830 C C . LYS A 1 107 ? 9.839 -0.475 12.540 1.00 81.31 107 LYS A C 1
ATOM 832 O O . LYS A 1 107 ? 8.750 0.060 12.364 1.00 81.31 107 LYS A O 1
ATOM 837 N N . ASN A 1 108 ? 10.343 -0.706 13.748 1.00 65.94 108 ASN A N 1
ATOM 838 C CA . ASN A 1 108 ? 9.648 -0.433 15.005 1.00 65.94 108 ASN A CA 1
ATOM 839 C C . ASN A 1 108 ? 9.615 1.066 15.377 1.00 65.94 108 ASN A C 1
ATOM 841 O O . ASN A 1 108 ? 9.302 1.416 16.513 1.00 65.94 108 ASN A O 1
ATOM 845 N N . THR A 1 109 ? 9.989 1.972 14.462 1.00 57.44 109 THR A N 1
ATOM 846 C CA . THR A 1 109 ? 9.877 3.419 14.683 1.00 57.44 109 THR A CA 1
ATOM 847 C C . THR A 1 109 ? 8.421 3.746 14.960 1.00 57.44 109 THR A C 1
ATOM 849 O O . THR A 1 109 ? 7.590 3.685 14.057 1.00 57.44 109 THR A O 1
ATOM 852 N N . ALA A 1 110 ? 8.128 4.042 16.225 1.00 44.25 110 ALA A N 1
ATOM 853 C CA . ALA A 1 110 ? 6.808 4.334 16.742 1.00 44.25 110 ALA A CA 1
ATOM 854 C C . ALA A 1 110 ? 6.063 5.319 15.831 1.00 44.25 110 ALA A C 1
ATOM 856 O O . ALA A 1 110 ? 6.268 6.524 15.920 1.00 44.25 110 ALA A O 1
ATOM 857 N N . ILE A 1 111 ? 5.165 4.752 15.015 1.00 54.16 111 ILE A N 1
ATOM 858 C CA . ILE A 1 111 ? 4.030 5.388 14.354 1.00 54.16 111 ILE A CA 1
ATOM 859 C C . ILE A 1 111 ? 4.477 6.530 13.425 1.00 54.16 111 ILE A C 1
ATOM 861 O O . ILE A 1 111 ? 4.791 7.623 13.890 1.00 54.16 111 ILE A O 1
ATOM 865 N N . VAL A 1 112 ? 4.436 6.354 12.098 1.00 50.09 112 VAL A N 1
ATOM 866 C CA . VAL A 1 112 ? 4.339 7.529 11.214 1.00 50.09 112 VAL A CA 1
ATOM 867 C C . VAL A 1 112 ? 3.065 8.260 11.648 1.00 50.09 112 VAL A C 1
ATOM 869 O O . VAL A 1 112 ? 1.967 7.749 11.465 1.00 50.09 112 VAL A O 1
ATOM 872 N N . GLY A 1 113 ? 3.257 9.324 12.435 1.00 43.25 113 GLY A N 1
ATOM 873 C CA . GLY A 1 113 ? 2.459 9.604 13.635 1.00 43.25 113 GLY A CA 1
ATOM 874 C C . GLY A 1 113 ? 0.960 9.452 13.471 1.00 43.25 113 GLY A C 1
ATOM 875 O O . GLY A 1 113 ? 0.428 10.030 12.541 1.00 43.25 113 GLY A O 1
ATOM 876 N N . ARG A 1 114 ? 0.312 8.722 14.395 1.00 43.09 114 ARG A N 1
ATOM 877 C CA . ARG A 1 114 ? -1.144 8.611 14.624 1.00 43.09 114 ARG A CA 1
ATOM 878 C C . ARG A 1 114 ? -1.924 9.649 13.809 1.00 43.09 114 ARG A C 1
ATOM 880 O O . ARG A 1 114 ? -2.239 10.724 14.321 1.00 43.09 114 ARG A O 1
ATOM 887 N N . GLN A 1 115 ? -2.185 9.363 12.533 1.00 51.25 115 GLN A N 1
ATOM 888 C CA . GLN A 1 115 ? -2.873 10.307 11.668 1.00 51.25 115 GLN A CA 1
ATOM 889 C C . GLN A 1 115 ? -4.349 10.161 11.996 1.00 51.25 115 GLN A C 1
ATOM 891 O O . GLN A 1 115 ? -5.061 9.348 11.422 1.00 51.25 115 GLN A O 1
ATOM 896 N N . LYS A 1 116 ? -4.812 11.003 12.925 1.00 39.72 116 LYS A N 1
ATOM 897 C CA . LYS A 1 116 ? -6.235 11.319 13.106 1.00 39.72 116 LYS A CA 1
ATOM 898 C C . LYS A 1 116 ? -6.922 11.760 11.791 1.00 39.72 116 LYS A C 1
ATOM 900 O O . LYS A 1 116 ? -8.136 11.878 11.788 1.00 39.72 116 LYS A O 1
ATOM 905 N N . ASN A 1 117 ? -6.161 11.946 10.703 1.00 39.53 117 ASN A N 1
ATOM 906 C CA . ASN A 1 117 ? -6.605 12.392 9.386 1.00 39.53 117 ASN A CA 1
ATOM 907 C C . ASN A 1 117 ? -6.159 11.464 8.226 1.00 39.53 117 ASN A C 1
ATOM 909 O O . ASN A 1 117 ? -5.937 11.969 7.130 1.00 39.53 117 ASN A O 1
ATOM 913 N N . TRP A 1 118 ? -6.009 10.139 8.407 1.00 52.16 118 TRP A N 1
ATOM 914 C CA . TRP A 1 118 ? -6.046 9.220 7.246 1.00 52.16 118 TRP A CA 1
ATOM 915 C C . TRP A 1 118 ? -7.494 9.181 6.734 1.00 52.16 118 TRP A C 1
ATOM 917 O O . TRP A 1 118 ? -8.262 8.275 7.050 1.00 52.16 118 TRP A O 1
ATOM 927 N N . ALA A 1 119 ? -7.898 10.263 6.072 1.00 37.88 119 ALA A N 1
ATOM 928 C CA . ALA A 1 119 ? -9.220 10.460 5.509 1.00 37.88 119 ALA A CA 1
ATOM 929 C C . ALA A 1 119 ? -9.128 10.165 4.010 1.00 37.88 119 ALA A C 1
ATOM 931 O O . ALA A 1 119 ? -8.571 10.957 3.252 1.00 37.88 119 ALA A O 1
ATOM 932 N N . CYS A 1 120 ? -9.624 8.990 3.624 1.00 36.69 120 CYS A N 1
ATOM 933 C CA . CYS A 1 120 ? -10.299 8.843 2.339 1.00 36.69 120 CYS A CA 1
ATOM 934 C C . CYS A 1 120 ? -11.699 9.445 2.468 1.00 36.69 120 CYS A C 1
ATOM 936 O O . CYS A 1 120 ? -12.296 9.269 3.557 1.00 36.69 120 CYS A O 1
#

Sequence (120 aa):
MLLRQRGEDMRTSVEGAQRISYCLKRRPIITSLMHAEELPAVLATESNIVFILKTDIFMIESIVEQISEAGKLSFVHFDLIEGIGKDKTGVRYLAEKAGIDGIVTTKNTAIVGRQKNWAC

Radius of gyration: 14.05 Å; chains: 1; bounding box: 36×28×31 Å

Foldseek 3Di:
DVVVVLLVVVQPDDDLVRVVVVQCVVPVDEAEDADPVCLVVNLPDPRQEYEYEAEEPVCLLVSCVSCSVSNHAYEYALVHYYPADSALVSVCCCQPPSPHSYYDYPDPPPDSPPPPPSHD

Organism: NCBI:txid715225